Protein AF-A0A0G1QIL0-F1 (afdb_monomer_lite)

Sequence (151 aa):
WKDKFVAWAFKDDADSTLRGSVNKISFGFWESYHDMDVVWNYDSAGNLYRRDNGGSPHTDLNDKSTLTAKVIVVQLVKELGPLDEHKHLLYEVVGTGKGYVFQDGTATEISWTKKDRESRTVFTDKKGKKLAFNRGKIMIEILPVDNTVTY

Structure (mmCIF, N/CA/C/O backbone):
data_AF-A0A0G1QIL0-F1
#
_entry.id   AF-A0A0G1QIL0-F1
#
loop_
_atom_site.group_PDB
_atom_site.id
_atom_site.type_symbol
_atom_site.label_atom_id
_atom_site.label_alt_id
_atom_site.label_comp_id
_atom_site.label_asym_id
_atom_site.label_entity_id
_atom_site.label_seq_id
_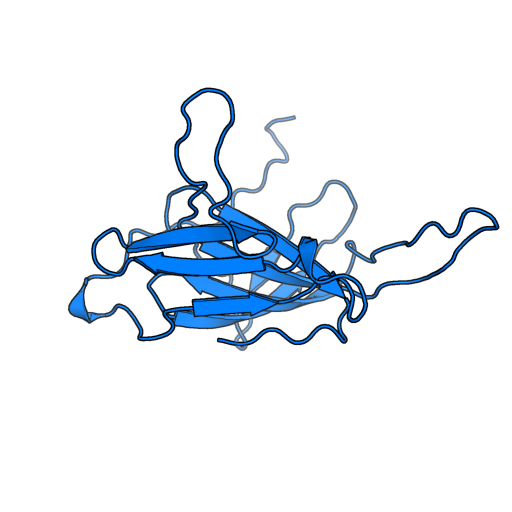atom_site.pdbx_PDB_ins_code
_atom_site.Cartn_x
_atom_site.Cartn_y
_atom_site.Cartn_z
_atom_site.occupancy
_atom_site.B_iso_or_equiv
_atom_site.auth_seq_id
_atom_site.auth_comp_id
_atom_site.auth_asym_id
_atom_site.auth_atom_id
_atom_site.pdbx_PDB_model_num
ATOM 1 N N . TRP A 1 1 ? -22.580 -2.462 -18.643 1.00 55.16 1 TRP A N 1
ATOM 2 C CA . TRP A 1 1 ? -21.409 -2.089 -17.807 1.00 55.16 1 TRP A CA 1
ATOM 3 C C . TRP A 1 1 ? -21.626 -2.434 -16.334 1.00 55.16 1 TRP A C 1
ATOM 5 O O . TRP A 1 1 ? -20.762 -3.094 -15.771 1.00 55.16 1 TRP A O 1
ATOM 15 N N . LYS A 1 2 ? -22.760 -2.069 -15.713 1.00 58.00 2 LYS A N 1
ATOM 16 C CA . LYS A 1 2 ? -23.027 -2.379 -14.293 1.00 58.00 2 LYS A CA 1
ATOM 17 C C . LYS A 1 2 ? -23.284 -3.866 -14.000 1.00 58.00 2 LYS A C 1
ATOM 19 O O . LYS A 1 2 ? -22.898 -4.328 -12.935 1.00 58.00 2 LYS A O 1
ATOM 24 N N . ASP A 1 3 ? -23.816 -4.631 -14.955 1.00 64.81 3 ASP A N 1
ATOM 25 C CA . ASP A 1 3 ? -24.276 -6.016 -14.713 1.00 64.81 3 ASP A CA 1
ATOM 26 C C . ASP A 1 3 ? -23.152 -7.030 -14.431 1.00 64.81 3 ASP A C 1
ATOM 28 O O . ASP A 1 3 ? -23.413 -8.138 -13.975 1.00 64.81 3 ASP A O 1
ATOM 32 N N . LYS A 1 4 ? -21.889 -6.657 -14.686 1.00 74.56 4 LYS A N 1
ATOM 33 C CA . LYS A 1 4 ? -20.701 -7.486 -14.409 1.00 74.56 4 LYS A CA 1
ATOM 34 C C . LYS A 1 4 ? -19.806 -6.915 -13.305 1.00 74.56 4 LYS A C 1
ATOM 36 O O . LYS A 1 4 ? -18.739 -7.466 -13.036 1.00 74.56 4 LYS A O 1
ATOM 41 N N . PHE A 1 5 ? -20.193 -5.802 -12.676 1.00 81.88 5 PHE A N 1
ATOM 42 C CA . PHE A 1 5 ? -19.395 -5.218 -11.605 1.00 81.88 5 PHE A CA 1
ATOM 43 C C . PHE A 1 5 ? -19.477 -6.091 -10.354 1.00 81.88 5 PHE A C 1
ATOM 45 O O . PHE A 1 5 ? -20.534 -6.248 -9.749 1.00 81.88 5 PHE A O 1
ATOM 52 N N . VAL A 1 6 ? -18.329 -6.614 -9.936 1.00 85.19 6 VAL A N 1
ATOM 53 C CA . VAL A 1 6 ? -18.191 -7.319 -8.663 1.00 85.19 6 VAL A CA 1
ATOM 54 C C . VAL A 1 6 ? -17.573 -6.359 -7.652 1.00 85.19 6 VAL A C 1
ATOM 56 O O . VAL A 1 6 ? -16.418 -5.940 -7.800 1.00 85.19 6 VAL A O 1
ATOM 59 N N . ALA A 1 7 ? -18.364 -5.996 -6.641 1.00 90.06 7 ALA A N 1
ATOM 60 C CA . ALA A 1 7 ? -17.911 -5.203 -5.507 1.00 90.06 7 ALA A CA 1
ATOM 61 C C . ALA A 1 7 ? -16.999 -6.036 -4.593 1.00 90.06 7 ALA A C 1
ATOM 63 O O . ALA A 1 7 ? -17.196 -7.244 -4.438 1.00 90.06 7 ALA A O 1
ATOM 64 N N . TRP A 1 8 ? -16.030 -5.385 -3.947 1.00 94.50 8 TRP A N 1
ATOM 65 C CA . TRP A 1 8 ? -15.380 -5.980 -2.780 1.00 94.50 8 TRP A CA 1
ATOM 66 C C . TRP A 1 8 ? -16.346 -6.021 -1.594 1.00 94.50 8 TRP A C 1
ATOM 68 O O . TRP A 1 8 ? -17.321 -5.268 -1.540 1.00 94.50 8 TRP A O 1
ATOM 78 N N . ALA A 1 9 ? -16.073 -6.912 -0.644 1.00 95.81 9 ALA A N 1
ATOM 79 C CA . ALA A 1 9 ? -16.746 -6.876 0.643 1.00 95.81 9 ALA A CA 1
ATOM 80 C C . ALA A 1 9 ? -16.198 -5.703 1.461 1.00 95.81 9 ALA A C 1
ATOM 82 O O . ALA A 1 9 ? -15.000 -5.419 1.418 1.00 95.81 9 ALA A O 1
ATOM 83 N N . PHE A 1 10 ? -17.068 -5.050 2.225 1.00 97.50 10 PHE A N 1
ATOM 84 C CA . PHE A 1 10 ? -16.691 -3.933 3.081 1.00 97.50 10 PHE A CA 1
ATOM 85 C C . PHE A 1 10 ? -17.135 -4.180 4.515 1.00 97.50 10 PHE A C 1
ATOM 87 O O . PHE A 1 10 ? -18.173 -4.802 4.746 1.00 97.50 10 PHE A O 1
ATOM 94 N N . LYS A 1 11 ? -16.349 -3.664 5.453 1.00 97.94 11 LYS A N 1
ATOM 95 C CA . LYS A 1 11 ? -16.631 -3.650 6.885 1.00 97.94 11 LYS A CA 1
ATOM 96 C C . LYS A 1 11 ? -16.436 -2.242 7.437 1.00 97.94 11 LYS A C 1
ATOM 98 O O . LYS A 1 11 ? -15.810 -1.399 6.789 1.00 97.94 11 LYS A O 1
ATOM 103 N N . ASP A 1 12 ? -16.962 -2.021 8.628 1.00 97.81 12 ASP A N 1
ATOM 104 C CA . ASP A 1 12 ? -16.670 -0.809 9.377 1.00 97.81 12 ASP A CA 1
ATOM 105 C C . ASP A 1 12 ? -15.275 -0.898 10.016 1.00 97.81 12 ASP A C 1
ATOM 107 O O . ASP A 1 12 ? -14.650 -1.968 10.085 1.00 97.81 12 ASP A O 1
ATOM 111 N N . ASP A 1 13 ? -14.775 0.261 10.426 1.00 97.81 13 ASP A N 1
ATOM 112 C CA . ASP A 1 13 ? -13.487 0.410 11.092 1.00 97.81 13 ASP A CA 1
ATOM 113 C C . ASP A 1 13 ? -13.439 -0.421 12.382 1.00 97.81 13 ASP A C 1
ATOM 115 O O . ASP A 1 13 ? -14.442 -0.550 13.087 1.00 97.81 13 ASP A O 1
ATOM 119 N N . ALA A 1 14 ? -12.268 -0.968 12.716 1.00 97.19 14 ALA A N 1
ATOM 120 C CA . ALA A 1 14 ? -12.098 -1.619 14.009 1.00 97.19 14 ALA A CA 1
ATOM 121 C C . ALA A 1 14 ? -12.204 -0.600 15.158 1.00 97.19 14 ALA A C 1
ATOM 123 O O . ALA A 1 14 ? -11.734 0.548 15.049 1.00 97.19 14 ALA A O 1
ATOM 124 N N . ASP A 1 15 ? -12.762 -1.056 16.283 1.00 97.19 15 ASP A N 1
ATOM 125 C CA . ASP A 1 15 ? -12.699 -0.339 17.555 1.00 97.19 15 ASP A CA 1
ATOM 126 C C . ASP A 1 15 ? -11.254 0.044 17.878 1.00 97.19 15 ASP A C 1
ATOM 128 O O . ASP A 1 15 ? -10.316 -0.696 17.577 1.00 97.19 15 ASP A O 1
ATOM 132 N N . SER A 1 16 ? -11.058 1.203 18.509 1.00 95.44 16 SER A N 1
ATOM 133 C CA . SER A 1 16 ? -9.717 1.731 18.796 1.00 95.44 16 SER A CA 1
ATOM 134 C C . SER A 1 16 ? -8.850 0.774 19.616 1.00 95.44 16 SER A C 1
ATOM 136 O O . SER A 1 16 ? -7.634 0.765 19.447 1.00 95.44 16 SER A O 1
ATOM 138 N N . THR A 1 17 ? -9.468 -0.067 20.446 1.00 96.12 17 THR A N 1
ATOM 139 C CA . THR A 1 17 ? -8.811 -1.093 21.269 1.00 96.12 17 THR A CA 1
ATOM 140 C C . THR A 1 17 ? -8.382 -2.336 20.486 1.00 96.12 17 THR A C 1
ATOM 142 O O . THR A 1 17 ? -7.570 -3.111 20.984 1.00 96.12 17 THR A O 1
ATOM 145 N N . LEU A 1 18 ? -8.917 -2.536 19.278 1.00 96.38 18 LEU A N 1
ATOM 146 C CA . LEU A 1 18 ? -8.618 -3.666 18.393 1.00 96.38 18 LEU A CA 1
ATOM 147 C C . LEU A 1 18 ? -7.667 -3.287 17.249 1.00 96.38 18 LEU A C 1
ATOM 149 O O . LEU A 1 18 ? -7.303 -4.146 16.445 1.00 96.38 18 LEU A O 1
ATOM 153 N N . ARG A 1 19 ? -7.273 -2.011 17.155 1.00 96.81 19 ARG A N 1
ATOM 154 C CA . ARG A 1 19 ? -6.310 -1.536 16.156 1.00 96.81 19 ARG A CA 1
ATOM 155 C C . ARG A 1 19 ? -4.917 -2.072 16.484 1.00 96.81 19 ARG A C 1
ATOM 157 O O . ARG A 1 19 ? -4.511 -2.112 17.643 1.00 96.81 19 ARG A O 1
ATOM 164 N N . GLY A 1 20 ? -4.193 -2.488 15.452 1.00 97.38 20 GLY A N 1
ATOM 165 C CA . GLY A 1 20 ? -2.840 -3.016 15.583 1.00 97.38 20 GLY A CA 1
ATOM 166 C C . GLY A 1 20 ? -1.774 -1.929 15.740 1.00 97.38 20 GLY A C 1
ATOM 167 O O . GLY A 1 20 ? -2.059 -0.731 15.789 1.00 97.38 20 GLY A O 1
ATOM 168 N N . SER A 1 21 ? -0.520 -2.378 15.802 1.00 96.94 21 SER A N 1
ATOM 169 C CA . SER A 1 21 ? 0.664 -1.542 16.024 1.00 96.94 21 SER A CA 1
ATOM 170 C C . SER A 1 21 ? 1.511 -1.294 14.771 1.00 96.94 21 SER A C 1
ATOM 172 O O . SER A 1 21 ? 2.563 -0.668 14.881 1.00 96.94 21 SER A O 1
ATOM 174 N N . VAL A 1 22 ? 1.090 -1.774 13.594 1.00 98.19 22 VAL A N 1
ATOM 175 C CA . VAL A 1 22 ? 1.784 -1.519 12.321 1.00 98.19 22 VAL A CA 1
ATOM 176 C C . VAL A 1 22 ? 1.534 -0.069 11.930 1.00 98.19 22 VAL A C 1
ATOM 178 O O . VAL A 1 22 ? 0.467 0.280 11.416 1.00 98.19 22 VAL A O 1
ATOM 181 N N . ASN A 1 23 ? 2.506 0.788 12.237 1.00 96.94 23 ASN A N 1
ATOM 182 C CA . ASN A 1 23 ? 2.357 2.236 12.146 1.00 96.94 23 ASN A CA 1
ATOM 183 C C . ASN A 1 23 ? 3.036 2.867 10.922 1.00 96.94 23 ASN A C 1
ATOM 185 O O . ASN A 1 23 ? 2.775 4.029 10.612 1.00 96.94 23 ASN A O 1
ATOM 189 N N . LYS A 1 24 ? 3.883 2.116 10.220 1.00 98.50 24 LYS A N 1
ATOM 190 C CA . LYS A 1 24 ? 4.627 2.583 9.055 1.00 98.50 24 LYS A CA 1
ATOM 191 C C . LYS A 1 24 ? 4.774 1.436 8.070 1.00 98.50 24 LYS A C 1
ATOM 193 O O . LYS A 1 24 ? 5.152 0.347 8.466 1.00 98.50 24 LYS A O 1
ATOM 198 N N . ILE A 1 25 ? 4.491 1.695 6.802 1.00 98.69 25 ILE A N 1
ATOM 199 C CA . ILE A 1 25 ? 4.746 0.769 5.696 1.00 98.69 25 ILE A CA 1
ATOM 200 C C . ILE A 1 25 ? 5.679 1.497 4.743 1.00 98.69 25 ILE A C 1
ATOM 202 O O . ILE A 1 25 ? 5.398 2.643 4.394 1.00 98.69 25 ILE A O 1
ATOM 206 N N . SER A 1 26 ? 6.770 0.872 4.319 1.00 98.38 26 SER A N 1
ATOM 207 C CA . SER A 1 26 ? 7.693 1.479 3.360 1.00 98.38 26 SER A CA 1
ATOM 208 C C . SER A 1 26 ? 8.191 0.484 2.330 1.00 98.38 26 SER A C 1
ATOM 210 O O . SER A 1 26 ? 8.497 -0.660 2.667 1.00 98.38 26 SER A O 1
ATOM 212 N N . PHE A 1 27 ? 8.311 0.949 1.095 1.00 98.00 27 PHE A N 1
ATOM 213 C CA . PHE A 1 27 ? 8.877 0.199 -0.017 1.00 98.00 27 PHE A CA 1
ATOM 214 C C . PHE A 1 27 ? 9.423 1.177 -1.062 1.00 98.00 27 PHE A C 1
ATOM 216 O O . PHE A 1 27 ? 8.915 2.292 -1.211 1.00 98.00 27 PHE A O 1
ATOM 223 N N . GLY A 1 28 ? 10.449 0.740 -1.784 1.00 95.44 28 GLY A N 1
ATOM 224 C CA . GLY A 1 28 ? 10.913 1.389 -3.007 1.00 95.44 28 GLY A CA 1
ATOM 225 C C . GLY A 1 28 ? 10.399 0.646 -4.233 1.00 95.44 28 GLY A C 1
ATOM 226 O O . GLY A 1 28 ? 10.013 -0.522 -4.135 1.00 95.44 28 GLY A O 1
ATOM 227 N N . PHE A 1 29 ? 10.394 1.312 -5.385 1.00 89.06 29 PHE A N 1
ATOM 228 C CA . PHE A 1 29 ? 10.135 0.657 -6.673 1.00 89.06 29 PHE A CA 1
ATOM 229 C C . PHE A 1 29 ? 11.427 0.156 -7.324 1.00 89.06 29 PHE A C 1
ATOM 231 O O . PHE A 1 29 ? 11.410 -0.899 -7.949 1.00 89.06 29 PHE A O 1
ATOM 238 N N . TRP A 1 30 ? 12.542 0.867 -7.119 1.00 85.62 30 TRP A N 1
ATOM 239 C CA . TRP A 1 30 ? 13.853 0.541 -7.680 1.00 85.62 30 TRP A CA 1
ATOM 240 C C . TRP A 1 30 ? 14.961 0.844 -6.672 1.00 85.62 30 TRP A C 1
ATOM 242 O O . TRP A 1 30 ? 14.969 1.920 -6.078 1.00 85.62 30 TRP A O 1
ATOM 252 N N . GLU A 1 31 ? 15.935 -0.058 -6.528 1.00 84.00 31 GLU A N 1
ATOM 253 C CA . GLU A 1 31 ? 17.047 0.115 -5.576 1.00 84.00 31 GLU A CA 1
ATOM 254 C C . GLU A 1 31 ? 17.913 1.349 -5.857 1.00 84.00 31 GLU A C 1
ATOM 256 O O . GLU A 1 31 ? 18.511 1.904 -4.945 1.00 84.00 31 GLU A O 1
ATOM 261 N N . SER A 1 32 ? 18.002 1.787 -7.114 1.00 87.44 32 SER A N 1
ATOM 262 C CA . SER A 1 32 ? 18.845 2.916 -7.515 1.00 87.44 32 SER A CA 1
ATOM 263 C C . SER A 1 32 ? 18.117 4.262 -7.545 1.00 87.44 32 SER A C 1
ATOM 265 O O . SER A 1 32 ? 18.747 5.271 -7.871 1.00 87.44 32 SER A O 1
ATOM 267 N N . TYR A 1 33 ? 16.812 4.309 -7.239 1.00 89.00 33 TYR A N 1
ATOM 268 C CA . TYR A 1 33 ? 16.005 5.520 -7.413 1.00 89.00 33 TYR A CA 1
ATOM 269 C C . TYR A 1 33 ? 15.011 5.765 -6.268 1.00 89.00 33 TYR A C 1
ATOM 271 O O . TYR A 1 33 ? 13.807 5.533 -6.383 1.00 89.00 33 TYR A O 1
ATOM 279 N N . HIS A 1 34 ? 15.543 6.305 -5.170 1.00 92.31 34 HIS A N 1
ATOM 280 C CA . HIS A 1 34 ? 14.819 6.539 -3.915 1.00 92.31 34 HIS A CA 1
ATOM 281 C C . HIS A 1 34 ? 13.877 7.752 -3.915 1.00 92.31 34 HIS A C 1
ATOM 283 O O . HIS A 1 34 ? 13.038 7.883 -3.025 1.00 92.31 34 HIS A O 1
ATOM 289 N N . ASP A 1 35 ? 13.938 8.620 -4.929 1.00 93.94 35 ASP A N 1
ATOM 290 C CA . ASP A 1 35 ? 13.007 9.755 -5.066 1.00 93.94 35 ASP A CA 1
ATOM 291 C C . ASP A 1 35 ? 11.547 9.297 -5.261 1.00 93.94 35 ASP A C 1
ATOM 293 O O . ASP A 1 35 ? 10.606 10.081 -5.115 1.00 93.94 35 ASP A O 1
ATOM 297 N N . MET A 1 36 ? 11.352 8.014 -5.579 1.00 94.31 36 MET A N 1
ATOM 298 C CA . MET A 1 36 ? 10.044 7.376 -5.735 1.00 94.31 36 MET A CA 1
ATOM 299 C C . MET A 1 36 ? 9.697 6.432 -4.584 1.00 94.31 36 MET A C 1
ATOM 301 O O . MET A 1 36 ? 8.658 5.774 -4.644 1.00 94.31 36 MET A O 1
ATOM 305 N N . ASP A 1 37 ? 10.520 6.380 -3.533 1.00 97.25 37 ASP A N 1
ATOM 306 C CA . ASP A 1 37 ? 10.219 5.585 -2.347 1.00 97.25 37 ASP A CA 1
ATOM 307 C C . ASP A 1 37 ? 8.918 6.065 -1.709 1.00 97.25 37 ASP A C 1
ATOM 309 O O . ASP A 1 37 ? 8.641 7.267 -1.601 1.00 97.25 37 ASP A O 1
ATOM 313 N N . VAL A 1 38 ? 8.110 5.103 -1.280 1.00 98.38 38 VAL A N 1
ATOM 314 C CA . VAL A 1 38 ? 6.787 5.348 -0.718 1.00 98.38 38 VAL A CA 1
ATOM 315 C C . VAL A 1 38 ? 6.795 4.980 0.747 1.00 98.38 38 VAL A C 1
ATOM 317 O O . VAL A 1 38 ? 7.274 3.915 1.144 1.00 98.38 38 VAL A O 1
ATOM 320 N N . VAL A 1 39 ? 6.193 5.851 1.550 1.00 98.75 39 VAL A N 1
ATOM 321 C CA . VAL A 1 39 ? 5.890 5.567 2.948 1.00 98.75 39 VAL A CA 1
ATOM 322 C C . VAL A 1 39 ? 4.412 5.821 3.199 1.00 98.75 39 VAL A C 1
ATOM 324 O O . VAL A 1 39 ? 3.866 6.853 2.820 1.00 98.75 39 VAL A O 1
ATOM 327 N N . TRP A 1 40 ? 3.763 4.883 3.877 1.00 98.81 40 TRP A N 1
ATOM 328 C CA . TRP A 1 40 ? 2.428 5.053 4.431 1.00 98.81 40 TRP A CA 1
ATOM 329 C C . TRP A 1 40 ? 2.520 5.088 5.954 1.00 98.81 40 TRP A C 1
ATOM 331 O O . TRP A 1 40 ? 2.827 4.079 6.587 1.00 98.81 40 TRP A O 1
ATOM 341 N N . ASN A 1 41 ? 2.244 6.250 6.542 1.00 98.75 41 ASN A N 1
ATOM 342 C CA . ASN A 1 41 ? 2.251 6.456 7.989 1.00 98.75 41 ASN A CA 1
ATOM 343 C C . ASN A 1 41 ? 0.825 6.322 8.533 1.00 98.75 41 ASN A C 1
ATOM 345 O O . ASN A 1 41 ? -0.074 7.055 8.111 1.00 98.75 41 ASN A O 1
ATOM 349 N N . TYR A 1 42 ? 0.604 5.389 9.452 1.00 98.69 42 TYR A N 1
ATOM 350 C CA . TYR A 1 42 ? -0.700 5.140 10.053 1.00 98.69 42 TYR A CA 1
ATOM 351 C C . TYR A 1 42 ? -1.011 6.159 11.154 1.00 98.69 42 TYR A C 1
ATOM 353 O O . TYR A 1 42 ? -0.264 6.326 12.117 1.00 98.69 42 TYR A O 1
ATOM 361 N N . ASP A 1 43 ? -2.162 6.801 11.030 1.00 97.94 43 ASP A N 1
ATOM 362 C CA . ASP A 1 43 ? -2.793 7.644 12.034 1.00 97.94 43 ASP A CA 1
ATOM 363 C C . ASP A 1 43 ? -3.843 6.801 12.767 1.00 97.94 43 ASP A C 1
ATOM 365 O O . ASP A 1 43 ? -4.948 6.569 12.263 1.00 97.94 43 ASP A O 1
ATOM 369 N N . SER A 1 44 ? -3.488 6.311 13.957 1.00 97.06 44 SER A N 1
ATOM 370 C CA . SER A 1 44 ? -4.368 5.442 14.741 1.00 97.06 44 SER A CA 1
ATOM 371 C C . SER A 1 44 ? -5.602 6.164 15.273 1.00 97.06 44 SER A C 1
ATOM 373 O O . SER A 1 44 ? -6.602 5.496 15.519 1.00 97.06 44 SER A O 1
ATOM 375 N N . ALA A 1 45 ? -5.581 7.495 15.419 1.00 96.12 45 ALA A N 1
ATOM 376 C CA . ALA A 1 45 ? -6.738 8.270 15.859 1.00 96.12 45 ALA A CA 1
ATOM 377 C C . ALA A 1 45 ? -7.769 8.381 14.727 1.00 96.12 45 ALA A C 1
ATOM 379 O O . ALA A 1 45 ? -8.940 8.042 14.918 1.00 96.12 45 ALA A O 1
ATOM 380 N N . GLY A 1 46 ? -7.315 8.765 13.528 1.00 96.00 46 GLY A N 1
ATOM 381 C CA . GLY A 1 46 ? -8.145 8.844 12.319 1.00 96.00 46 GLY A CA 1
ATOM 382 C C . GLY A 1 46 ? -8.445 7.492 11.653 1.00 96.00 46 GLY A C 1
ATOM 383 O O . GLY A 1 46 ? -9.288 7.419 10.751 1.00 96.00 46 GLY A O 1
ATOM 384 N N . ASN A 1 47 ? -7.761 6.428 12.086 1.00 98.19 47 ASN A N 1
ATOM 385 C CA . ASN A 1 47 ? -7.745 5.101 11.468 1.00 98.19 47 ASN A CA 1
ATOM 386 C C . ASN A 1 47 ? -7.510 5.168 9.955 1.00 98.19 47 ASN A C 1
ATOM 388 O O . ASN A 1 47 ? -8.342 4.717 9.169 1.00 98.19 47 ASN A O 1
ATOM 392 N N . LEU A 1 48 ? -6.443 5.837 9.531 1.00 98.44 48 LEU A N 1
ATOM 393 C CA . LEU A 1 48 ? -6.096 6.000 8.119 1.00 98.44 48 LEU A CA 1
ATOM 394 C C . LEU A 1 48 ? -4.586 6.103 7.946 1.00 98.44 48 LEU A C 1
ATOM 396 O O . LEU A 1 48 ? -3.866 6.375 8.897 1.00 98.44 48 LEU A O 1
ATOM 400 N N . TYR A 1 49 ? -4.107 5.922 6.725 1.00 98.81 49 TYR A N 1
ATOM 401 C CA . TYR A 1 49 ? -2.706 6.072 6.363 1.00 98.81 49 TYR A CA 1
ATOM 402 C C . TYR A 1 49 ? -2.514 7.359 5.568 1.00 98.81 49 TYR A C 1
ATOM 404 O O . TYR A 1 49 ? -3.331 7.672 4.698 1.00 98.81 49 TYR A O 1
ATOM 412 N N . ARG A 1 50 ? -1.437 8.091 5.851 1.00 98.69 50 ARG A N 1
ATOM 413 C CA . ARG A 1 50 ? -0.967 9.267 5.103 1.00 98.69 50 ARG A CA 1
ATOM 414 C C . ARG A 1 50 ? 0.220 8.869 4.237 1.00 98.69 50 ARG A C 1
ATOM 416 O O . ARG A 1 50 ? 1.089 8.144 4.718 1.00 98.69 50 ARG A O 1
ATOM 423 N N . ARG A 1 51 ? 0.238 9.326 2.987 1.00 98.56 51 ARG A N 1
ATOM 424 C CA . ARG A 1 51 ? 1.282 8.980 2.021 1.00 98.56 51 ARG A CA 1
ATOM 425 C C . ARG A 1 51 ? 2.391 10.023 1.997 1.00 98.56 51 ARG A C 1
ATOM 427 O O . ARG A 1 51 ? 2.113 11.198 1.758 1.00 98.56 51 ARG A O 1
ATOM 434 N N . ASP A 1 52 ? 3.622 9.550 2.082 1.00 98.38 52 ASP A N 1
ATOM 435 C CA . ASP A 1 52 ? 4.815 10.280 1.673 1.00 98.38 52 ASP A CA 1
ATOM 436 C C . ASP A 1 52 ? 5.394 9.625 0.409 1.00 98.38 52 ASP A C 1
ATOM 438 O O . ASP A 1 52 ? 5.254 8.416 0.193 1.00 98.38 52 ASP A O 1
ATOM 442 N N . ASN A 1 53 ? 6.025 10.430 -0.441 1.00 97.31 53 ASN A N 1
ATOM 443 C CA . ASN A 1 53 ? 6.703 10.004 -1.662 1.00 97.31 53 ASN A CA 1
ATOM 444 C C . ASN A 1 53 ? 8.033 10.757 -1.767 1.00 97.31 53 ASN A C 1
ATOM 446 O O . ASN A 1 53 ? 8.045 11.982 -1.631 1.00 97.31 53 ASN A O 1
ATOM 450 N N . GLY A 1 54 ? 9.141 10.049 -1.987 1.00 95.94 54 GLY A N 1
ATOM 451 C CA . GLY A 1 54 ? 10.471 10.667 -2.073 1.00 95.94 54 GLY A CA 1
ATOM 452 C C . GLY A 1 54 ? 10.853 11.446 -0.810 1.00 95.94 54 GLY A C 1
ATOM 453 O O . GLY A 1 54 ? 11.434 12.525 -0.883 1.00 95.94 54 GLY A O 1
ATOM 454 N N . GLY A 1 55 ? 10.428 10.959 0.361 1.00 96.31 55 GLY A N 1
ATOM 455 C CA . GLY A 1 55 ? 10.702 11.594 1.655 1.00 96.31 55 GLY A CA 1
ATOM 456 C C . GLY A 1 55 ? 9.870 12.842 1.984 1.00 96.31 55 GLY A C 1
ATOM 457 O O . GLY A 1 55 ? 10.115 13.462 3.016 1.00 96.31 55 GLY A O 1
ATOM 458 N N . SER A 1 56 ? 8.886 13.212 1.157 1.00 97.19 56 SER A N 1
ATOM 459 C CA . SER A 1 56 ? 7.996 14.360 1.398 1.00 97.19 56 SER A CA 1
ATOM 460 C C . SER A 1 56 ? 6.517 13.959 1.392 1.00 97.19 56 SER A C 1
ATOM 462 O O . SER A 1 56 ? 6.155 13.015 0.687 1.00 97.19 56 SER A O 1
ATOM 464 N N . PRO A 1 57 ? 5.628 14.678 2.107 1.00 98.00 57 PRO A N 1
ATOM 465 C CA . PRO A 1 57 ? 4.192 14.420 2.044 1.00 98.00 57 PRO A CA 1
ATOM 466 C C . PRO A 1 57 ? 3.669 14.492 0.608 1.00 98.00 57 PRO A C 1
ATOM 468 O O . PRO A 1 57 ? 3.839 15.502 -0.081 1.00 98.00 57 PRO A O 1
ATOM 471 N N . HIS A 1 58 ? 2.986 13.442 0.159 1.00 97.81 58 HIS A N 1
ATOM 472 C CA . HIS A 1 58 ? 2.367 13.441 -1.159 1.00 97.81 58 HIS A CA 1
ATOM 473 C C . HIS A 1 58 ? 1.050 14.211 -1.080 1.00 97.81 58 HIS A C 1
ATOM 475 O O . HIS A 1 58 ? 0.103 13.761 -0.436 1.00 97.81 58 HIS A O 1
ATOM 481 N N . THR A 1 59 ? 0.990 15.378 -1.718 1.00 98.00 59 THR A N 1
ATOM 482 C CA . THR A 1 59 ? -0.161 16.286 -1.640 1.00 98.00 59 THR A CA 1
ATOM 483 C C . THR A 1 59 ? -0.945 16.363 -2.945 1.00 98.00 59 THR A C 1
ATOM 485 O O . THR A 1 59 ? -0.380 16.242 -4.032 1.00 98.00 59 THR A O 1
ATOM 488 N N . ASP A 1 60 ? -2.256 16.571 -2.840 1.00 97.38 60 ASP A N 1
ATOM 489 C CA . ASP A 1 60 ? -3.098 16.930 -3.981 1.00 97.38 60 ASP A CA 1
ATOM 490 C C . ASP A 1 60 ? -2.835 18.393 -4.369 1.00 97.38 60 ASP A C 1
ATOM 492 O O . ASP A 1 60 ? -2.807 19.296 -3.527 1.00 97.38 60 ASP A O 1
ATOM 496 N N . LEU A 1 61 ? -2.621 18.650 -5.661 1.00 97.31 61 LEU A N 1
ATOM 497 C CA . LEU A 1 61 ? -2.292 19.988 -6.144 1.00 97.31 61 LEU A CA 1
ATOM 498 C C . LEU A 1 61 ? -3.439 20.991 -5.939 1.00 97.31 61 LEU A C 1
ATOM 500 O O . LEU A 1 61 ? -3.153 22.177 -5.737 1.00 97.31 61 LEU A O 1
ATOM 504 N N . ASN A 1 62 ? -4.692 20.535 -5.993 1.00 98.06 62 ASN A N 1
ATOM 505 C CA . ASN A 1 62 ? -5.878 21.389 -5.988 1.00 98.06 62 ASN A CA 1
ATOM 506 C C . ASN A 1 62 ? -6.164 21.974 -4.603 1.00 98.06 62 ASN A C 1
ATOM 508 O O . ASN A 1 62 ? -6.521 23.145 -4.500 1.00 98.06 62 ASN A O 1
ATOM 512 N N . ASP A 1 63 ? -5.994 21.171 -3.551 1.00 97.44 63 ASP A N 1
ATOM 513 C CA . ASP A 1 63 ? -6.370 21.543 -2.181 1.00 97.44 63 ASP A CA 1
ATOM 514 C C . ASP A 1 63 ? -5.214 21.479 -1.170 1.00 97.44 63 ASP A C 1
ATOM 516 O O . ASP A 1 63 ? -5.381 21.875 -0.017 1.00 97.44 63 ASP A O 1
ATOM 520 N N . LYS A 1 64 ? -4.027 21.032 -1.604 1.00 97.31 64 LYS A N 1
ATOM 521 C CA . LYS A 1 64 ? -2.811 20.871 -0.787 1.00 97.31 64 LYS A CA 1
ATOM 522 C C . LYS A 1 64 ? -2.943 19.854 0.347 1.00 97.31 64 LYS A C 1
ATOM 524 O O . LYS A 1 64 ? -2.052 19.768 1.193 1.00 97.31 64 LYS A O 1
ATOM 529 N N . SER A 1 65 ? -4.013 19.064 0.373 1.00 97.50 65 SER A N 1
ATOM 530 C CA . SER A 1 65 ? -4.191 18.012 1.365 1.00 97.50 65 SER A CA 1
ATOM 531 C C . SER A 1 65 ? -3.233 16.851 1.104 1.00 97.50 65 SER A C 1
ATOM 533 O O . SER A 1 65 ? -2.929 16.512 -0.040 1.00 97.50 65 SER A O 1
ATOM 535 N N . THR A 1 66 ? -2.737 16.221 2.170 1.00 97.75 66 THR A N 1
ATOM 536 C CA . THR A 1 66 ? -1.961 14.981 2.046 1.00 97.75 66 THR A CA 1
ATOM 537 C C . THR A 1 66 ? -2.868 13.844 1.586 1.00 97.75 66 THR A C 1
ATOM 539 O O . THR A 1 66 ? -3.960 13.645 2.127 1.00 97.75 66 THR A O 1
ATOM 542 N N . LEU A 1 67 ? -2.397 13.047 0.630 1.00 98.31 67 LEU A N 1
ATOM 543 C CA . LEU A 1 67 ? -3.094 11.852 0.188 1.00 98.31 67 LEU A CA 1
ATOM 544 C C . LEU A 1 67 ? -3.217 10.853 1.337 1.00 98.31 67 LEU A C 1
ATOM 546 O O . LEU A 1 67 ? -2.265 10.549 2.057 1.00 98.31 67 LEU A O 1
ATOM 550 N N . THR A 1 68 ? -4.427 10.324 1.485 1.00 98.56 68 THR A N 1
ATOM 551 C CA . THR A 1 68 ? -4.768 9.357 2.525 1.00 98.56 68 THR A CA 1
ATOM 552 C C . THR A 1 68 ? -5.523 8.163 1.973 1.00 98.56 68 THR A C 1
ATOM 554 O O . THR A 1 68 ? -6.254 8.284 0.985 1.00 98.56 68 THR A O 1
ATOM 557 N N . ALA A 1 69 ? -5.398 7.027 2.650 1.00 98.62 69 ALA A N 1
ATOM 558 C CA . ALA A 1 69 ? -6.161 5.818 2.373 1.00 98.62 69 ALA A CA 1
ATOM 559 C C . ALA A 1 69 ? -6.539 5.098 3.674 1.00 98.62 69 ALA A C 1
ATOM 561 O O . ALA A 1 69 ? -5.824 5.164 4.668 1.00 98.62 69 ALA A O 1
ATOM 562 N N . LYS A 1 70 ? -7.689 4.421 3.673 1.00 98.50 70 LYS A N 1
ATOM 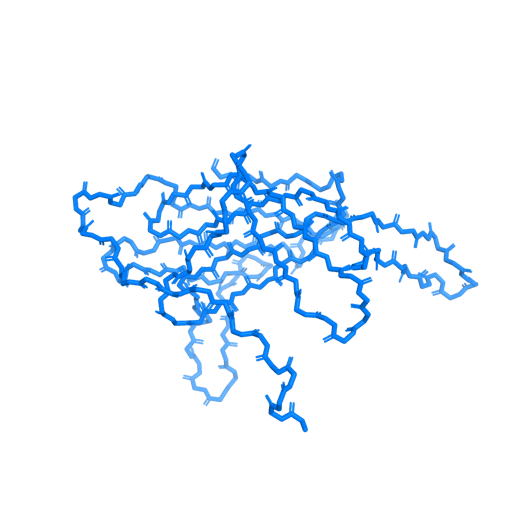563 C CA . LYS A 1 70 ? -8.135 3.536 4.761 1.00 98.50 70 LYS A CA 1
ATOM 564 C C . LYS A 1 70 ? -7.510 2.149 4.656 1.00 98.50 70 LYS A C 1
ATOM 566 O O . LYS A 1 70 ? -7.312 1.492 5.672 1.00 98.50 70 LYS A O 1
ATOM 571 N N . VAL A 1 71 ? -7.222 1.720 3.428 1.00 98.81 71 VAL A N 1
ATOM 572 C CA . VAL A 1 71 ? -6.671 0.401 3.121 1.00 98.81 71 VAL A CA 1
ATOM 573 C C . VAL A 1 71 ? -5.534 0.553 2.124 1.00 98.81 71 VAL A C 1
ATOM 575 O O . VAL A 1 71 ? -5.721 1.180 1.078 1.00 98.81 71 VAL A O 1
ATOM 578 N N . ILE A 1 72 ? -4.390 -0.050 2.432 1.00 98.81 72 ILE A N 1
ATOM 579 C CA . ILE A 1 72 ? -3.274 -0.215 1.498 1.00 98.81 72 ILE A CA 1
ATOM 580 C C . ILE A 1 72 ? -3.197 -1.689 1.127 1.00 98.81 72 ILE A C 1
ATOM 582 O O . ILE A 1 72 ? -3.062 -2.547 1.996 1.00 98.81 72 ILE A O 1
ATOM 586 N N . VAL A 1 73 ? -3.293 -1.994 -0.158 1.00 98.75 73 VAL A N 1
ATOM 587 C CA . VAL A 1 73 ? -3.038 -3.331 -0.685 1.00 98.75 73 VAL A CA 1
ATOM 588 C C . VAL A 1 73 ? -1.701 -3.286 -1.395 1.00 98.75 73 VAL A C 1
ATOM 590 O O . VAL A 1 73 ? -1.557 -2.544 -2.358 1.00 98.75 73 VAL A O 1
ATOM 593 N N . VAL A 1 74 ? -0.746 -4.093 -0.958 1.00 98.62 74 VAL A N 1
ATOM 594 C CA . VAL A 1 74 ? 0.470 -4.349 -1.727 1.00 98.62 74 VAL A CA 1
ATOM 595 C C . VAL A 1 74 ? 0.263 -5.644 -2.499 1.00 98.62 74 VAL A C 1
ATOM 597 O O . VAL A 1 74 ? 0.155 -6.718 -1.906 1.00 98.62 74 VAL A O 1
ATOM 600 N N . GLN A 1 75 ? 0.161 -5.540 -3.821 1.00 98.56 75 GLN A N 1
ATOM 601 C CA . GLN A 1 75 ? -0.021 -6.660 -4.734 1.00 98.56 75 GLN A CA 1
ATOM 602 C C . GLN A 1 75 ? 1.328 -7.026 -5.359 1.00 98.56 75 GLN A C 1
ATOM 604 O O . GLN A 1 75 ? 1.812 -6.316 -6.238 1.00 98.56 75 GLN A O 1
ATOM 609 N N . LEU A 1 76 ? 1.913 -8.148 -4.927 1.00 98.31 76 LEU A N 1
ATOM 610 C CA . LEU A 1 76 ? 3.170 -8.640 -5.489 1.00 98.31 76 LEU A CA 1
ATOM 611 C C . LEU A 1 76 ? 2.891 -9.403 -6.782 1.00 98.31 76 LEU A C 1
ATOM 613 O O . LEU A 1 76 ? 2.104 -10.359 -6.788 1.00 98.31 76 LEU A O 1
ATOM 617 N N . VAL A 1 77 ? 3.523 -8.986 -7.870 1.00 98.06 77 VAL A N 1
ATOM 618 C CA . VAL A 1 77 ? 3.335 -9.556 -9.207 1.00 98.06 77 VAL A CA 1
ATOM 619 C C . VAL A 1 77 ? 4.684 -9.852 -9.845 1.00 98.06 77 VAL A C 1
ATOM 621 O O . VAL A 1 77 ? 5.695 -9.242 -9.507 1.00 98.06 77 VAL A O 1
ATOM 624 N N . LYS A 1 78 ? 4.716 -10.801 -10.778 1.00 96.94 78 LYS A N 1
ATOM 625 C CA . LYS A 1 78 ? 5.927 -11.047 -11.554 1.00 96.94 78 LYS A CA 1
ATOM 626 C C . LYS A 1 78 ? 6.154 -9.876 -12.506 1.00 96.94 78 LYS A C 1
ATOM 628 O O . LYS A 1 78 ? 5.255 -9.523 -13.273 1.00 96.94 78 LYS A O 1
ATOM 633 N N . GLU A 1 79 ? 7.347 -9.304 -12.454 1.00 95.00 79 GLU A N 1
ATOM 634 C CA . GLU A 1 79 ? 7.830 -8.343 -13.437 1.00 95.00 79 GLU A CA 1
ATOM 635 C C . GLU A 1 79 ? 8.636 -9.090 -14.508 1.00 95.00 79 GLU A C 1
ATOM 637 O O . GLU A 1 79 ? 9.414 -9.999 -14.211 1.00 95.00 79 GLU A O 1
ATOM 642 N N . LEU A 1 80 ? 8.404 -8.748 -15.770 1.00 93.62 80 LEU A N 1
ATOM 643 C CA . LEU A 1 80 ? 9.097 -9.294 -16.925 1.00 93.62 80 LEU A CA 1
ATOM 644 C C . LEU A 1 80 ? 9.651 -8.152 -17.761 1.00 93.62 80 LEU A C 1
ATOM 646 O O . LEU A 1 80 ? 8.910 -7.267 -18.188 1.00 93.62 80 LEU A O 1
ATOM 650 N N . GLY A 1 81 ? 10.935 -8.223 -18.075 1.00 88.75 81 GLY A N 1
ATOM 651 C CA . GLY A 1 81 ? 11.529 -7.329 -19.044 1.00 88.75 81 GLY A CA 1
ATOM 652 C C . GLY A 1 81 ? 13.038 -7.190 -18.894 1.00 88.75 81 GLY A C 1
ATOM 653 O O . GLY A 1 81 ? 13.654 -7.910 -18.107 1.00 88.75 81 GLY A O 1
ATOM 654 N N . PRO A 1 82 ? 13.633 -6.277 -19.674 1.00 91.25 82 PRO A N 1
ATOM 655 C CA . PRO A 1 82 ? 12.976 -5.476 -20.716 1.00 91.25 82 PRO A CA 1
ATOM 656 C C . PRO A 1 82 ? 12.404 -6.342 -21.854 1.00 91.25 82 PRO A C 1
ATOM 658 O O . PRO A 1 82 ? 13.033 -7.316 -22.259 1.00 91.25 82 PRO A O 1
ATOM 661 N N . LEU A 1 83 ? 11.212 -6.005 -22.359 1.00 92.81 83 LEU A N 1
ATOM 662 C CA . LEU A 1 83 ? 10.538 -6.774 -23.421 1.00 92.81 83 LEU A CA 1
ATOM 663 C C . LEU A 1 83 ? 10.868 -6.314 -24.844 1.00 92.81 83 LEU A C 1
ATOM 665 O O . LEU A 1 83 ? 10.637 -7.057 -25.796 1.00 92.81 83 LEU A O 1
ATOM 669 N N . ASP A 1 84 ? 11.390 -5.102 -24.994 1.00 92.19 84 ASP A N 1
ATOM 670 C CA . ASP A 1 84 ? 11.765 -4.523 -26.279 1.00 92.19 84 ASP A CA 1
ATOM 671 C C . ASP A 1 84 ? 12.990 -3.601 -26.158 1.00 92.19 84 ASP A C 1
ATOM 673 O O . ASP A 1 84 ? 13.579 -3.419 -25.084 1.00 92.19 84 ASP A O 1
ATOM 677 N N . GLU A 1 85 ? 13.397 -3.023 -27.289 1.00 94.06 85 GLU A N 1
ATOM 678 C CA . GLU A 1 85 ? 14.538 -2.106 -27.382 1.00 94.06 85 GLU A CA 1
ATOM 679 C C . GLU A 1 85 ? 14.350 -0.839 -26.530 1.00 94.06 85 GLU A C 1
ATOM 681 O O . GLU A 1 85 ? 15.334 -0.271 -26.052 1.00 94.06 85 GLU A O 1
ATOM 686 N N . HIS A 1 86 ? 13.099 -0.446 -26.270 1.00 94.25 86 HIS A N 1
ATOM 687 C CA . HIS A 1 86 ? 12.723 0.711 -25.454 1.00 94.25 86 HIS A CA 1
ATOM 688 C C . HIS A 1 86 ? 12.620 0.405 -23.957 1.00 94.25 86 HIS A C 1
ATOM 690 O O . HIS A 1 86 ? 12.320 1.297 -23.167 1.00 94.25 86 HIS A O 1
ATOM 696 N N . LYS A 1 87 ? 12.935 -0.829 -23.555 1.00 92.88 87 LYS A N 1
ATOM 697 C CA . LYS A 1 87 ? 12.998 -1.266 -22.157 1.00 92.88 87 LYS A CA 1
ATOM 698 C C . LYS A 1 87 ? 11.653 -1.267 -21.435 1.00 92.88 87 LYS A C 1
ATOM 700 O O . LYS A 1 87 ? 11.619 -1.135 -20.213 1.00 92.88 87 LYS A O 1
ATOM 705 N N . HIS A 1 88 ? 10.551 -1.476 -22.154 1.00 94.06 88 HIS A N 1
ATOM 706 C CA . HIS A 1 88 ? 9.256 -1.636 -21.499 1.00 94.06 88 HIS A CA 1
ATOM 707 C C . HIS A 1 88 ? 9.232 -2.877 -20.597 1.00 94.06 88 HIS A C 1
ATOM 709 O O . HIS A 1 88 ? 9.745 -3.944 -20.954 1.00 94.06 88 HIS A O 1
ATOM 715 N N . LEU A 1 89 ? 8.603 -2.721 -19.434 1.00 93.94 89 LEU A N 1
ATOM 716 C CA . LEU A 1 89 ? 8.373 -3.778 -18.455 1.00 93.94 89 LEU A CA 1
ATOM 717 C C . LEU A 1 89 ? 6.914 -4.236 -18.525 1.00 93.94 89 LEU A C 1
ATOM 719 O O . LEU A 1 89 ? 6.000 -3.432 -18.723 1.00 93.94 89 LEU A O 1
ATOM 723 N N . LEU A 1 90 ? 6.692 -5.531 -18.333 1.00 94.81 90 LEU A N 1
ATOM 724 C CA . LEU A 1 90 ? 5.373 -6.131 -18.196 1.00 94.81 90 LEU A CA 1
ATOM 725 C C . LEU A 1 90 ? 5.194 -6.660 -16.781 1.00 94.81 90 LEU A C 1
ATOM 727 O O . LEU A 1 90 ? 5.990 -7.454 -16.295 1.00 94.81 90 LEU A O 1
ATOM 731 N N . TYR A 1 91 ? 4.083 -6.281 -16.164 1.00 95.94 91 TYR A N 1
ATOM 732 C CA . TYR A 1 91 ? 3.660 -6.797 -14.870 1.00 95.94 91 TYR A CA 1
ATOM 733 C C . TYR A 1 91 ? 2.525 -7.803 -15.070 1.00 95.94 91 TYR A C 1
ATOM 735 O O . TYR A 1 91 ? 1.474 -7.472 -15.632 1.00 95.94 91 TYR A O 1
ATOM 743 N N . GLU A 1 92 ? 2.708 -9.035 -14.598 1.00 96.50 92 GLU A N 1
ATOM 744 C CA . GLU A 1 92 ? 1.710 -10.105 -14.711 1.00 96.50 92 GLU A CA 1
ATOM 745 C C . GLU A 1 92 ? 0.571 -9.911 -13.692 1.00 96.50 92 GLU A C 1
ATOM 747 O O . GLU A 1 92 ? 0.514 -10.540 -12.638 1.00 96.50 92 GLU A O 1
ATOM 752 N N . VAL A 1 93 ? -0.365 -9.012 -14.012 1.00 97.00 93 VAL A N 1
ATOM 753 C CA . VAL A 1 93 ? -1.515 -8.665 -13.150 1.00 97.00 93 VAL A CA 1
ATOM 754 C C . VAL A 1 93 ? -2.738 -9.575 -13.336 1.00 97.00 93 VAL A C 1
ATOM 756 O O . VAL A 1 93 ? -3.720 -9.446 -12.603 1.00 97.00 93 VAL A O 1
ATOM 759 N N . VAL A 1 94 ? -2.715 -10.475 -14.324 1.00 97.75 94 VAL A N 1
ATOM 760 C CA . VAL A 1 94 ? -3.719 -11.533 -14.538 1.00 97.75 94 VAL A CA 1
ATOM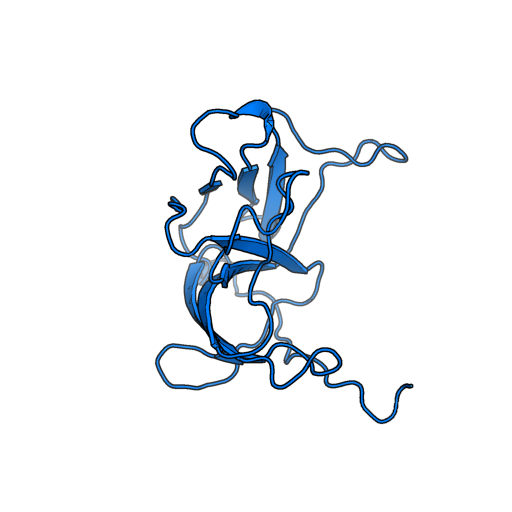 761 C C . VAL A 1 94 ? -3.113 -12.856 -14.085 1.00 97.75 94 VAL A C 1
ATOM 763 O O . VAL A 1 94 ? -1.994 -13.178 -14.461 1.00 97.75 94 VAL A O 1
ATOM 766 N N . GLY A 1 95 ? -3.855 -13.624 -13.291 1.00 97.44 95 GLY A N 1
ATOM 767 C CA . GLY A 1 95 ? -3.370 -14.846 -12.660 1.00 97.44 95 GLY A CA 1
ATOM 768 C C . GLY A 1 95 ? -3.552 -14.795 -11.150 1.00 97.44 95 GLY A C 1
ATOM 769 O O . GLY A 1 95 ? -4.605 -14.380 -10.660 1.00 97.44 95 GLY A O 1
ATOM 770 N N . THR A 1 96 ? -2.540 -15.240 -10.415 1.00 97.88 96 THR A N 1
ATOM 771 C CA . THR A 1 96 ? -2.559 -15.315 -8.953 1.00 97.88 96 THR A CA 1
ATOM 772 C C . THR A 1 96 ? -1.219 -14.905 -8.372 1.00 97.88 96 THR A C 1
ATOM 774 O O . THR A 1 96 ? -0.187 -15.188 -8.974 1.00 97.88 96 THR A O 1
ATOM 777 N N . GLY A 1 97 ? -1.216 -14.365 -7.160 1.00 97.88 97 GLY A N 1
ATOM 778 C CA . GLY A 1 97 ? 0.023 -14.059 -6.453 1.00 97.88 97 GLY A CA 1
ATOM 779 C C . GLY A 1 97 ? -0.199 -13.791 -4.974 1.00 97.88 97 GLY A C 1
ATOM 780 O O . GLY A 1 97 ? -1.269 -14.069 -4.423 1.00 97.88 97 GLY A O 1
ATOM 781 N N . LYS A 1 98 ? 0.843 -13.285 -4.320 1.00 98.19 98 LYS A N 1
ATOM 782 C CA . LYS A 1 98 ? 0.854 -12.951 -2.891 1.00 98.19 98 LYS A CA 1
ATOM 783 C C . LYS A 1 98 ? 0.836 -11.443 -2.690 1.00 98.19 98 LYS A C 1
ATOM 785 O O . LYS A 1 98 ? 0.913 -10.671 -3.642 1.00 98.19 98 LYS A O 1
A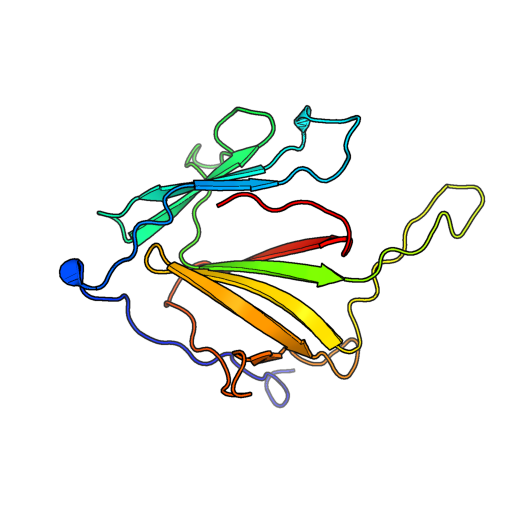TOM 790 N N . GLY A 1 99 ? 0.692 -11.026 -1.445 1.00 98.31 99 GLY A N 1
ATOM 791 C CA . GLY A 1 99 ? 0.728 -9.622 -1.097 1.00 98.31 99 GLY A CA 1
ATOM 792 C C . GLY A 1 99 ? 0.372 -9.384 0.354 1.00 98.31 99 GLY A C 1
ATOM 793 O O . GLY A 1 99 ? 0.270 -10.319 1.154 1.00 98.31 99 GLY A O 1
ATOM 794 N N . TYR A 1 100 ? 0.100 -8.123 0.648 1.00 98.50 100 TYR A N 1
ATOM 795 C CA . TYR A 1 100 ? -0.253 -7.660 1.977 1.00 98.50 100 TYR A CA 1
ATOM 796 C C . TYR A 1 100 ? -1.455 -6.731 1.899 1.00 98.50 100 TYR A C 1
ATOM 798 O O . TYR A 1 100 ? -1.625 -5.982 0.937 1.00 98.50 100 TYR A O 1
ATOM 806 N N . VAL A 1 101 ? -2.294 -6.774 2.922 1.00 98.69 101 VAL A N 1
ATOM 807 C CA . VAL A 1 101 ? -3.333 -5.778 3.157 1.00 98.69 101 VAL A CA 1
ATOM 808 C C . VAL A 1 101 ? -3.062 -5.135 4.501 1.00 98.69 101 VAL A C 1
ATOM 810 O O . VAL A 1 101 ? -2.963 -5.827 5.515 1.00 98.69 101 VAL A O 1
ATOM 813 N N . PHE A 1 102 ? -2.989 -3.812 4.490 1.00 98.81 102 PHE A N 1
ATOM 814 C CA . PHE A 1 102 ? -2.847 -2.986 5.671 1.00 98.81 102 PHE A CA 1
ATOM 815 C C . PHE A 1 102 ? -4.122 -2.184 5.893 1.00 98.81 102 PHE A C 1
ATOM 817 O O . PHE A 1 102 ? -4.554 -1.422 5.025 1.00 98.81 102 PHE A O 1
ATOM 824 N N . GLN A 1 103 ? -4.740 -2.399 7.047 1.00 98.69 103 GLN A N 1
ATOM 825 C CA . GLN A 1 103 ? -5.915 -1.679 7.531 1.00 98.69 103 GLN A CA 1
ATOM 826 C C . GLN A 1 103 ? -6.016 -1.853 9.049 1.00 98.69 103 GLN A C 1
ATOM 828 O O . GLN A 1 103 ? -5.513 -2.841 9.593 1.00 98.69 103 GLN A O 1
ATOM 833 N N . ASP A 1 104 ? -6.637 -0.894 9.739 1.00 98.56 104 ASP A N 1
ATOM 834 C CA . ASP A 1 104 ? -6.755 -0.879 11.206 1.00 98.56 104 ASP A CA 1
ATOM 835 C C . ASP A 1 104 ? -5.409 -1.017 11.948 1.00 98.56 104 ASP A C 1
ATOM 837 O O . ASP A 1 104 ? -5.359 -1.551 13.054 1.00 98.56 104 ASP A O 1
ATOM 841 N N . GLY A 1 105 ? -4.291 -0.580 11.354 1.00 98.38 105 GLY A N 1
ATOM 842 C CA . GLY A 1 105 ? -2.959 -0.724 11.958 1.00 98.38 105 GLY A CA 1
ATOM 843 C C . GLY A 1 105 ? -2.451 -2.167 12.000 1.00 98.38 105 GLY A C 1
ATOM 844 O O . GLY A 1 105 ? -1.555 -2.488 12.777 1.00 98.38 105 GLY A O 1
ATOM 845 N N . THR A 1 106 ? -3.035 -3.061 11.204 1.00 98.38 106 THR A N 1
ATOM 846 C CA . THR A 1 106 ? -2.618 -4.465 11.093 1.00 98.38 106 THR A CA 1
ATOM 847 C C . THR A 1 106 ? -2.036 -4.746 9.715 1.00 98.38 106 THR A C 1
ATOM 849 O O . THR A 1 106 ? -2.360 -4.056 8.751 1.00 98.38 106 THR A O 1
ATOM 852 N N . ALA A 1 107 ? -1.210 -5.786 9.620 1.00 98.31 107 ALA A N 1
ATOM 853 C CA . ALA A 1 107 ? -0.730 -6.335 8.360 1.00 98.31 107 ALA A CA 1
ATOM 854 C C . ALA A 1 107 ? -1.282 -7.750 8.186 1.00 98.31 107 ALA A C 1
ATOM 856 O O . ALA A 1 107 ? -1.077 -8.623 9.030 1.00 98.31 107 ALA A O 1
ATOM 857 N N . THR A 1 108 ? -1.997 -7.979 7.090 1.00 98.19 108 THR A N 1
ATOM 858 C CA . THR A 1 108 ? -2.533 -9.293 6.733 1.00 98.19 108 THR A CA 1
ATOM 859 C C . THR A 1 108 ? -1.862 -9.774 5.459 1.00 98.19 108 THR A C 1
ATOM 861 O O . THR A 1 108 ? -2.022 -9.160 4.408 1.00 98.19 108 THR A O 1
ATOM 864 N N . GLU A 1 109 ? -1.148 -10.895 5.527 1.00 98.19 109 GLU A N 1
ATOM 865 C CA . GLU A 1 109 ? -0.714 -11.603 4.322 1.00 98.19 109 GLU A CA 1
ATOM 866 C C . GLU A 1 109 ? -1.926 -12.129 3.549 1.00 98.19 109 GLU A C 1
ATOM 868 O O . GLU A 1 109 ? -2.825 -12.769 4.110 1.00 98.19 109 GLU A O 1
ATOM 873 N N . ILE A 1 110 ? -1.916 -11.902 2.241 1.00 98.31 110 ILE A N 1
ATOM 874 C CA . ILE A 1 110 ? -3.008 -12.267 1.347 1.00 98.31 110 ILE A CA 1
ATOM 875 C C . ILE A 1 110 ? -2.517 -13.058 0.138 1.00 98.31 110 ILE A C 1
ATOM 877 O O . ILE A 1 110 ? -1.342 -13.054 -0.232 1.00 98.31 110 ILE A O 1
ATOM 881 N N . SER A 1 111 ? -3.459 -13.727 -0.516 1.00 98.50 111 SER A N 1
ATOM 882 C CA . SER A 1 111 ? -3.325 -14.138 -1.911 1.00 98.50 111 SER A CA 1
ATOM 883 C C . SER A 1 111 ? -4.287 -13.318 -2.764 1.00 98.50 111 SER A C 1
ATOM 885 O O . SER A 1 111 ? -5.402 -13.021 -2.332 1.00 98.50 111 SER A O 1
ATOM 887 N N . TRP A 1 112 ? -3.863 -12.944 -3.967 1.00 98.25 112 TRP A N 1
ATOM 888 C CA . TRP A 1 112 ? -4.714 -12.284 -4.950 1.00 98.25 112 TRP A CA 1
ATOM 889 C C . TRP A 1 112 ? -4.974 -13.202 -6.142 1.00 98.25 112 TRP A C 1
ATOM 891 O O . TRP A 1 112 ? -4.179 -14.087 -6.460 1.00 98.25 112 TRP A O 1
ATOM 901 N N . THR A 1 113 ? -6.116 -13.022 -6.797 1.00 97.50 113 THR A N 1
ATOM 902 C CA . THR A 1 113 ? -6.483 -13.737 -8.023 1.00 97.50 113 THR A CA 1
ATOM 903 C C . THR A 1 113 ? -7.252 -12.815 -8.953 1.00 97.50 113 THR A C 1
ATOM 905 O O . THR A 1 113 ? -8.181 -12.127 -8.526 1.00 97.50 113 THR A O 1
ATOM 908 N N . LYS A 1 114 ? -6.904 -12.823 -10.237 1.00 96.94 114 LYS A N 1
ATOM 909 C CA . LYS A 1 114 ? -7.586 -12.067 -11.286 1.00 96.94 114 LYS A CA 1
ATOM 910 C C . LYS A 1 114 ? -7.687 -12.937 -12.535 1.00 96.94 114 LYS A C 1
ATOM 912 O O . LYS A 1 114 ? -6.676 -13.268 -13.139 1.00 96.94 114 LYS A O 1
ATOM 917 N N . LYS A 1 115 ? -8.911 -13.319 -12.908 1.00 95.00 115 LYS A N 1
ATOM 918 C CA . LYS A 1 115 ? -9.165 -14.296 -13.981 1.00 95.00 115 LYS A CA 1
ATOM 919 C C . LYS A 1 115 ? -8.737 -13.808 -15.370 1.00 95.00 115 LYS A C 1
ATOM 921 O O . LYS A 1 115 ? -8.149 -14.559 -16.132 1.00 95.00 115 LYS A O 1
ATOM 926 N N . ASP A 1 116 ? -9.069 -12.568 -15.697 1.00 93.94 116 ASP A N 1
ATOM 927 C CA . ASP A 1 116 ? -8.803 -11.936 -16.990 1.00 93.94 116 ASP A CA 1
ATOM 928 C C . ASP A 1 116 ? -8.694 -10.416 -16.805 1.00 93.94 116 ASP A C 1
ATOM 930 O O . ASP A 1 116 ? -8.829 -9.906 -15.688 1.00 93.94 116 ASP A O 1
ATOM 934 N N . ARG A 1 117 ? -8.440 -9.668 -17.885 1.00 91.19 117 ARG A N 1
ATOM 935 C CA . ARG A 1 117 ? -8.253 -8.207 -17.850 1.00 91.19 117 ARG A CA 1
ATOM 936 C C . ARG A 1 117 ? -9.466 -7.450 -17.296 1.00 91.19 117 ARG A C 1
ATOM 938 O O . ARG A 1 117 ? -9.273 -6.453 -16.604 1.00 91.19 117 ARG A O 1
ATOM 945 N N . GLU A 1 118 ? -10.680 -7.938 -17.517 1.00 89.94 118 GLU A N 1
ATOM 946 C CA . GLU A 1 118 ? -11.921 -7.253 -17.124 1.00 89.94 118 GLU A CA 1
ATOM 947 C C . GLU A 1 118 ? -12.417 -7.661 -15.730 1.00 89.94 118 GLU A C 1
ATOM 949 O O . GLU A 1 118 ? -13.177 -6.936 -15.089 1.00 89.94 118 GLU A O 1
ATOM 954 N N . SER A 1 119 ? -11.953 -8.802 -15.224 1.00 90.62 119 SER A N 1
ATOM 955 C CA . SER A 1 119 ? -12.344 -9.331 -13.922 1.00 90.62 119 SER A CA 1
ATOM 956 C C . SER A 1 119 ? -11.826 -8.489 -12.758 1.00 90.62 119 SER A C 1
ATOM 958 O O . SER A 1 119 ? -10.717 -7.958 -12.779 1.00 90.62 119 SER A O 1
ATOM 960 N N . ARG A 1 120 ? -12.596 -8.429 -11.674 1.00 92.00 120 ARG A N 1
ATOM 961 C CA . ARG A 1 120 ? -12.143 -7.857 -10.403 1.00 92.00 120 ARG A CA 1
ATOM 962 C C . ARG A 1 120 ? -11.028 -8.719 -9.795 1.00 92.00 120 ARG A C 1
ATOM 964 O O . ARG A 1 120 ? -11.177 -9.936 -9.728 1.00 92.00 120 ARG A O 1
ATOM 971 N N . THR A 1 121 ? -9.963 -8.095 -9.292 1.00 96.25 121 THR A N 1
ATOM 972 C CA . THR A 1 121 ? -8.992 -8.793 -8.436 1.00 96.25 121 THR A CA 1
ATOM 973 C C . THR A 1 121 ? -9.647 -9.164 -7.107 1.00 96.25 121 THR A C 1
ATOM 975 O O . THR A 1 121 ? -10.216 -8.309 -6.423 1.00 96.25 121 THR A O 1
ATOM 978 N N . VAL A 1 122 ? -9.584 -10.440 -6.748 1.00 96.50 122 VAL A N 1
ATOM 979 C CA . VAL A 1 122 ? -10.084 -10.985 -5.484 1.00 96.50 122 VAL A CA 1
ATOM 980 C C . VAL A 1 122 ? -8.908 -11.174 -4.540 1.00 96.50 122 VAL A C 1
ATOM 982 O O . VAL A 1 122 ? -7.908 -11.761 -4.935 1.00 96.50 122 VAL A O 1
ATOM 985 N N . PHE A 1 123 ? -9.053 -10.712 -3.300 1.00 98.00 123 PHE A N 1
ATOM 986 C CA . PHE A 1 123 ? -8.051 -10.846 -2.246 1.00 98.00 123 PHE A CA 1
ATOM 987 C C . PHE A 1 123 ? -8.577 -11.771 -1.148 1.00 98.00 123 PHE A C 1
ATOM 989 O O . PHE A 1 123 ? -9.701 -11.590 -0.666 1.00 98.00 123 PHE A O 1
ATOM 996 N N . THR A 1 124 ? -7.786 -12.769 -0.765 1.00 97.88 124 THR A N 1
ATOM 997 C CA . THR A 1 124 ? -8.138 -13.764 0.255 1.00 97.88 124 THR A CA 1
ATOM 998 C C . THR A 1 124 ? -7.042 -13.896 1.302 1.00 97.88 124 THR A C 1
ATOM 1000 O O . THR A 1 124 ? -5.864 -13.739 0.988 1.00 97.88 124 THR A O 1
ATOM 1003 N N . ASP A 1 125 ? -7.418 -14.226 2.534 1.00 95.44 125 ASP A N 1
ATOM 1004 C CA . ASP A 1 125 ? -6.465 -14.526 3.602 1.00 95.44 125 ASP A CA 1
ATOM 1005 C C . ASP A 1 125 ? -5.795 -15.900 3.389 1.00 95.44 125 ASP A C 1
ATOM 1007 O O . ASP A 1 125 ? -6.098 -16.629 2.437 1.00 95.44 125 ASP A O 1
ATOM 1011 N N . LYS A 1 126 ? -4.894 -16.290 4.302 1.00 92.38 126 LYS A N 1
ATOM 1012 C CA . LYS A 1 126 ? -4.225 -17.607 4.269 1.00 92.38 126 LYS A CA 1
ATOM 1013 C C . LYS A 1 126 ? -5.193 -18.800 4.335 1.00 92.38 126 LYS A C 1
ATOM 1015 O O . LYS A 1 126 ? -4.800 -19.908 3.985 1.00 92.38 126 LYS A O 1
ATOM 1020 N N . LYS A 1 127 ? -6.437 -18.595 4.785 1.00 94.06 127 LYS A N 1
ATOM 1021 C CA . LYS A 1 127 ? -7.489 -19.620 4.887 1.00 94.06 127 LYS A CA 1
ATOM 1022 C C . LYS A 1 127 ? -8.413 -19.630 3.660 1.00 94.06 127 LYS A C 1
ATOM 1024 O O . LYS A 1 127 ? -9.378 -20.388 3.639 1.00 94.06 127 LYS A O 1
ATOM 1029 N N . GLY A 1 128 ? -8.146 -18.796 2.651 1.00 92.81 128 GLY A N 1
ATOM 1030 C CA . GLY A 1 128 ? -8.967 -18.677 1.445 1.00 92.81 128 GLY A CA 1
ATOM 1031 C C . GLY A 1 128 ? -10.254 -17.869 1.642 1.00 92.81 128 GLY A C 1
ATOM 1032 O O . GLY A 1 128 ? -11.090 -17.814 0.738 1.00 92.81 128 GLY A O 1
ATOM 1033 N N . LYS A 1 129 ? -10.439 -17.212 2.794 1.00 95.19 129 LYS A N 1
ATOM 1034 C CA . LYS A 1 129 ? -11.598 -16.346 3.027 1.00 95.19 129 LYS A CA 1
ATOM 1035 C C . LYS A 1 129 ? -11.369 -15.005 2.334 1.00 95.19 129 LYS A C 1
ATOM 1037 O O . LYS A 1 129 ? -10.319 -14.388 2.493 1.00 95.19 129 LYS A O 1
ATOM 1042 N N . LYS A 1 130 ? -12.369 -14.531 1.583 1.00 94.31 130 LYS A N 1
ATOM 1043 C CA . LYS A 1 130 ? -12.342 -13.192 0.971 1.00 94.31 130 LYS A CA 1
ATOM 1044 C C . LYS A 1 130 ? -12.176 -12.120 2.051 1.00 94.31 130 LYS A C 1
ATOM 1046 O O . LYS A 1 130 ? -12.915 -12.137 3.039 1.00 94.31 130 LYS A O 1
ATOM 1051 N N . LEU A 1 131 ? -11.254 -11.182 1.842 1.00 95.75 131 LEU A N 1
ATOM 1052 C CA . LEU A 1 131 ? -11.107 -10.043 2.745 1.00 95.75 131 LEU A CA 1
ATOM 1053 C C . LEU A 1 131 ? -12.262 -9.056 2.575 1.00 95.75 131 LEU A C 1
ATOM 1055 O O . LEU A 1 131 ? -12.727 -8.798 1.463 1.00 95.75 131 LEU A O 1
ATOM 1059 N N . ALA A 1 132 ? -12.684 -8.488 3.703 1.00 97.19 132 ALA A N 1
ATOM 1060 C CA . ALA A 1 132 ? -13.490 -7.281 3.738 1.00 97.19 132 ALA A CA 1
ATOM 1061 C C . ALA A 1 132 ? -12.579 -6.079 4.005 1.00 97.19 132 ALA A C 1
ATOM 1063 O O . ALA A 1 132 ? -11.710 -6.135 4.881 1.00 97.19 132 ALA A O 1
ATOM 10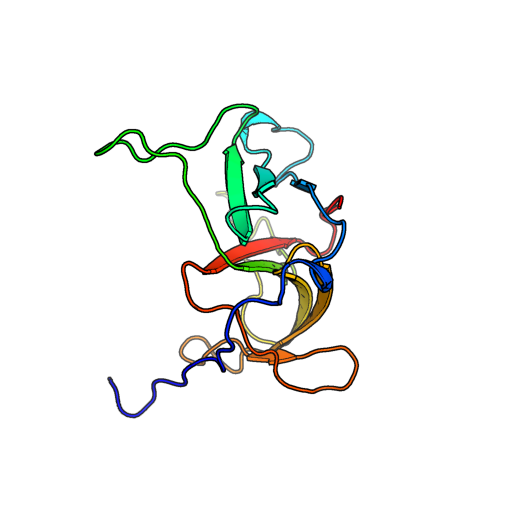64 N N . PHE A 1 133 ? -12.786 -5.008 3.251 1.00 98.38 133 PHE A N 1
ATO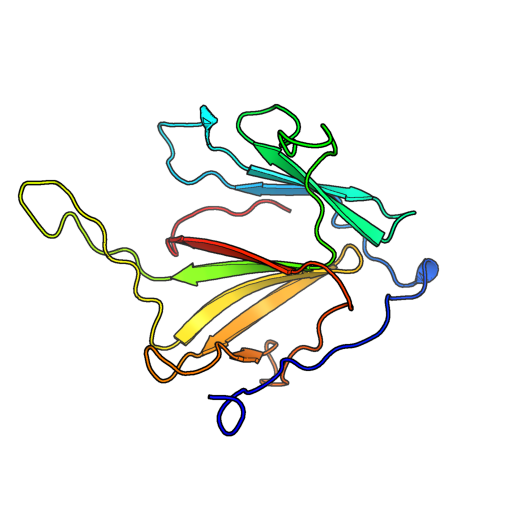M 1065 C CA . PHE A 1 133 ? -12.023 -3.771 3.364 1.00 98.38 133 PHE A CA 1
ATOM 1066 C C . PHE A 1 133 ? -12.741 -2.743 4.231 1.00 98.38 133 PHE A C 1
ATOM 1068 O O . PHE A 1 133 ? -13.971 -2.658 4.200 1.00 98.38 133 PHE A O 1
ATOM 1075 N N . ASN A 1 134 ? -11.983 -1.930 4.963 1.00 98.50 134 ASN A N 1
ATOM 1076 C CA . ASN A 1 134 ? -12.539 -0.736 5.593 1.00 98.50 134 ASN A CA 1
ATOM 1077 C C . ASN A 1 134 ? -13.166 0.172 4.535 1.00 98.50 134 ASN A C 1
ATOM 1079 O O . ASN A 1 134 ? -12.628 0.356 3.437 1.00 98.50 134 ASN A O 1
ATOM 1083 N N . ARG A 1 135 ? -14.321 0.749 4.862 1.00 98.00 135 ARG A N 1
ATOM 1084 C CA . ARG A 1 135 ? -14.989 1.718 3.989 1.00 98.00 135 ARG A CA 1
ATOM 1085 C C . ARG A 1 135 ? -14.133 2.976 3.856 1.00 98.00 135 ARG A C 1
ATOM 1087 O O . ARG A 1 135 ? -13.837 3.642 4.840 1.00 98.00 135 ARG A O 1
ATOM 1094 N N . GLY A 1 136 ? -13.783 3.331 2.624 1.00 97.19 136 GLY A N 1
ATOM 1095 C CA . GLY A 1 136 ? -13.049 4.554 2.316 1.00 97.19 136 GLY A CA 1
ATOM 1096 C C . GLY A 1 136 ? -12.118 4.383 1.125 1.00 97.19 136 GLY A C 1
ATOM 1097 O O . GLY A 1 136 ? -12.309 3.498 0.291 1.00 97.19 136 GLY A O 1
ATOM 1098 N N . LYS A 1 137 ? -11.112 5.257 1.039 1.00 98.19 137 LYS A N 1
ATOM 1099 C CA . LYS A 1 137 ? -10.099 5.209 -0.020 1.00 98.19 137 LYS A CA 1
ATOM 1100 C C . LYS A 1 137 ? -9.244 3.946 0.122 1.00 98.19 137 LYS A C 1
ATOM 1102 O O . LYS A 1 137 ? -8.719 3.683 1.202 1.00 98.19 137 LYS A O 1
ATOM 1107 N N . ILE A 1 138 ? -9.100 3.200 -0.968 1.00 98.44 138 ILE A N 1
ATOM 1108 C CA . ILE A 1 138 ? -8.248 2.011 -1.066 1.00 98.44 138 ILE A CA 1
ATOM 1109 C C . ILE A 1 138 ? -7.137 2.338 -2.057 1.00 98.44 138 ILE A C 1
ATOM 1111 O O . ILE A 1 138 ? -7.438 2.719 -3.189 1.00 98.44 138 ILE A O 1
ATOM 1115 N N . MET A 1 139 ? -5.884 2.178 -1.642 1.00 98.56 139 MET A N 1
ATOM 1116 C CA . MET A 1 139 ? -4.739 2.224 -2.546 1.00 98.56 139 MET A CA 1
ATOM 1117 C C . MET A 1 139 ? -4.278 0.804 -2.861 1.00 98.56 139 MET A C 1
ATOM 1119 O O . MET A 1 139 ? -4.201 -0.028 -1.958 1.00 98.56 139 MET A O 1
ATOM 1123 N N . ILE A 1 140 ? -3.971 0.534 -4.129 1.00 98.25 140 ILE A N 1
ATOM 1124 C CA . ILE A 1 140 ? -3.323 -0.708 -4.554 1.00 98.25 140 ILE A CA 1
ATOM 1125 C C . ILE A 1 140 ? -1.950 -0.341 -5.103 1.00 98.25 140 ILE A C 1
ATOM 1127 O O . ILE A 1 140 ? -1.852 0.288 -6.152 1.00 98.25 140 ILE A O 1
ATOM 1131 N N . GLU A 1 141 ? -0.919 -0.757 -4.386 1.00 98.00 141 GLU A N 1
ATOM 1132 C CA . GLU A 1 141 ? 0.485 -0.630 -4.750 1.00 98.00 141 GLU A CA 1
ATOM 1133 C C . GLU A 1 141 ? 0.901 -1.941 -5.427 1.00 98.00 141 GLU A C 1
ATOM 1135 O O . GLU A 1 141 ? 0.789 -3.014 -4.831 1.00 98.00 141 GLU A O 1
ATOM 1140 N N . ILE A 1 142 ? 1.315 -1.884 -6.691 1.00 97.44 142 ILE A N 1
ATOM 1141 C CA . ILE A 1 142 ? 1.753 -3.065 -7.445 1.00 97.44 142 ILE A CA 1
ATOM 1142 C C . ILE A 1 142 ? 3.274 -3.079 -7.430 1.00 97.44 142 ILE A C 1
ATOM 1144 O O . ILE A 1 142 ? 3.887 -2.130 -7.910 1.00 97.44 142 ILE A O 1
ATOM 1148 N N . LEU A 1 143 ? 3.864 -4.145 -6.892 1.00 96.94 143 LEU A N 1
ATOM 1149 C CA . LEU A 1 143 ? 5.314 -4.287 -6.772 1.00 96.94 143 LEU A CA 1
ATOM 1150 C C . LEU A 1 143 ? 5.783 -5.619 -7.375 1.00 96.94 143 LEU A C 1
ATOM 1152 O O . LEU A 1 143 ? 5.032 -6.601 -7.328 1.00 96.94 143 LEU A O 1
ATOM 1156 N N . PRO A 1 144 ? 7.013 -5.682 -7.906 1.00 96.00 144 PRO A N 1
ATOM 1157 C CA . PRO A 1 144 ? 7.687 -6.940 -8.199 1.00 96.00 144 PRO A CA 1
ATOM 1158 C C . PRO A 1 144 ? 7.748 -7.870 -6.977 1.00 96.00 144 PRO A C 1
ATOM 1160 O O . PRO A 1 144 ? 7.759 -7.423 -5.829 1.00 96.00 144 PRO A O 1
ATOM 1163 N N . VAL A 1 145 ? 7.777 -9.183 -7.214 1.00 95.94 145 VAL A N 1
ATOM 1164 C CA . VAL A 1 145 ? 7.826 -10.205 -6.146 1.00 95.94 145 VAL A CA 1
ATOM 1165 C C . VAL A 1 145 ? 9.085 -10.154 -5.277 1.00 95.94 145 VAL A C 1
ATOM 1167 O O . VAL A 1 145 ? 9.068 -10.686 -4.170 1.00 95.94 145 VAL A O 1
ATOM 1170 N N . ASP A 1 146 ? 10.157 -9.553 -5.775 1.00 91.88 146 ASP A N 1
ATOM 1171 C CA . ASP A 1 146 ? 11.454 -9.381 -5.123 1.00 91.88 146 ASP A CA 1
ATOM 1172 C C . ASP A 1 146 ? 11.600 -8.035 -4.395 1.00 91.88 146 ASP A C 1
ATOM 1174 O O . ASP A 1 146 ? 12.561 -7.853 -3.644 1.00 91.88 146 ASP A O 1
ATOM 1178 N N . ASN A 1 147 ? 10.625 -7.125 -4.510 1.00 94.06 147 ASN A N 1
ATOM 1179 C CA . ASN A 1 147 ? 10.639 -5.894 -3.725 1.00 94.06 147 ASN A CA 1
ATOM 1180 C C . ASN A 1 147 ? 10.428 -6.186 -2.237 1.00 94.06 147 ASN A C 1
ATOM 1182 O O . ASN A 1 147 ? 9.524 -6.918 -1.822 1.00 94.06 147 ASN A O 1
ATOM 1186 N N . THR A 1 148 ? 11.236 -5.524 -1.411 1.00 94.31 148 THR A N 1
ATOM 1187 C CA . THR A 1 148 ? 11.096 -5.576 0.044 1.00 94.31 148 THR A CA 1
ATOM 1188 C C . THR A 1 148 ? 10.054 -4.565 0.515 1.00 94.31 148 THR A C 1
ATOM 1190 O O . THR A 1 148 ? 10.124 -3.379 0.194 1.00 94.31 148 THR A O 1
ATOM 1193 N N . VAL A 1 149 ? 9.101 -5.043 1.318 1.00 97.50 149 VAL A N 1
ATOM 1194 C CA . VAL A 1 149 ? 8.098 -4.220 2.003 1.00 97.50 149 VAL A CA 1
ATOM 1195 C C . VAL A 1 149 ? 8.377 -4.293 3.500 1.00 97.50 149 VAL A C 1
ATOM 1197 O O . VAL A 1 149 ? 8.307 -5.371 4.085 1.00 97.50 149 VAL A O 1
ATOM 1200 N N . THR A 1 150 ? 8.673 -3.154 4.119 1.00 98.00 150 THR A N 1
ATOM 1201 C CA . THR A 1 150 ? 8.986 -3.055 5.554 1.00 98.00 150 THR A CA 1
ATOM 1202 C C . THR A 1 150 ? 7.783 -2.510 6.315 1.00 98.00 150 THR A C 1
ATOM 1204 O O . THR A 1 150 ? 7.210 -1.507 5.882 1.00 98.00 150 THR A O 1
ATOM 1207 N N . TYR A 1 151 ? 7.406 -3.153 7.426 1.00 96.81 151 TYR A N 1
ATOM 1208 C CA . TYR A 1 151 ? 6.288 -2.759 8.292 1.00 96.81 151 TYR A CA 1
ATOM 1209 C C . TYR A 1 151 ? 6.348 -3.398 9.686 1.00 96.81 151 TYR A C 1
ATOM 1211 O O . TYR A 1 151 ? 7.117 -4.373 9.853 1.00 96.81 151 TYR A O 1
#

Secondary structure (DSSP, 8-state):
-GGG--PPEEEPPPPGGG--S--EEEE-S-TT-GGG-EEEEEETTTTEEEEEETTEE-B-TTT-PBPEESEEEEEEE-EE---STT---EE--SEEEEEEEEETTEEEEEEEEE-SSSSPPEEE-TTSPBPEEESS-EEEEEEETT---B-

Radius of gyration: 16.31 Å; chains: 1; bounding box: 43×41×49 Å

Foldseek 3Di:
DVVQDDDAAADAADDLVPFAQQAKKWWDQDPVDQQQIWMWGADSVVQKTFIDGRNHFDADPPPRDGDIAQKEKEAAFAKDDPPDPVRDIDTPPAAKDWTWMDHSSDIFIWMWHHHDPPGDIFIAGPVRHTDHGHPDHYHYHYHHNPIDMDD

pLDDT: mean 95.28, std 6.28, range [55.16, 98.81]